Protein AF-A0A2G5S904-F1 (afdb_monomer_lite)

pLDDT: mean 74.51, std 14.97, range [40.59, 90.06]

Radius of gyration: 16.94 Å; chains: 1; bounding box: 62×19×34 Å

Foldseek 3Di:
DPDPPPVVVVVPPPPQLCPQVLVVQCVQQDADPDPGGFFDPPCVVVSVVQCPPVSHHDPVRNPSVHTHDQDPVSVCVVPPPFDDDNSHTD

Secondary structure (DSSP, 8-state):
--SSSGGGSSSGGGSSTHHHHHHHHHHHS--TT-SS--B-TTTHHHHHHHHHTTT---GGG--HHHHB--SHHHHHHHSTT--EETTEE-

Sequence (90 aa):
MRITIILVLHSCLWHTHAKTLNKYMNMFCKYGAETTPCTVENYSAQKASCCAKNGNCAYSDFPTKSVCCFTDECLKRCYPGKLLKNGQVY

Organism: NCBI:txid1611254

Structure (mmCIF, N/CA/C/O backbone):
data_AF-A0A2G5S904-F1
#
_entry.id   AF-A0A2G5S904-F1
#
loop_
_atom_site.group_PDB
_atom_site.id
_atom_site.type_symbol
_atom_site.label_atom_id
_atom_site.label_alt_id
_atom_site.label_comp_id
_atom_site.label_asym_id
_atom_site.label_entity_id
_atom_site.label_seq_id
_atom_site.pdbx_PDB_ins_code
_atom_site.Cartn_x
_atom_site.Cartn_y
_atom_site.Cartn_z
_atom_site.occupancy
_atom_site.B_iso_or_equiv
_atom_site.auth_seq_id
_atom_site.auth_comp_id
_atom_site.auth_asym_id
_atom_site.auth_atom_id
_atom_site.pdbx_PDB_model_num
ATOM 1 N N . MET A 1 1 ? 47.216 -1.853 -3.290 1.00 45.72 1 MET A N 1
ATOM 2 C CA . MET A 1 1 ? 45.975 -1.299 -2.696 1.00 45.72 1 MET A CA 1
ATOM 3 C C . MET A 1 1 ? 45.285 -0.348 -3.680 1.00 45.72 1 MET A C 1
ATOM 5 O O . MET A 1 1 ? 45.409 0.856 -3.532 1.00 45.72 1 MET A O 1
ATOM 9 N N . ARG A 1 2 ? 44.619 -0.849 -4.733 1.00 48.28 2 ARG A N 1
ATOM 10 C CA . ARG A 1 2 ? 43.860 -0.011 -5.696 1.00 48.28 2 ARG A CA 1
ATOM 11 C C . ARG A 1 2 ? 42.688 -0.770 -6.351 1.00 48.28 2 ARG A C 1
ATOM 13 O O . ARG A 1 2 ? 42.431 -0.600 -7.532 1.00 48.28 2 ARG A O 1
ATOM 20 N N . ILE A 1 3 ? 42.003 -1.646 -5.611 1.00 50.94 3 ILE A N 1
ATOM 21 C CA . ILE A 1 3 ? 40.836 -2.399 -6.135 1.00 50.94 3 ILE A CA 1
ATOM 22 C C . ILE A 1 3 ? 39.542 -2.054 -5.370 1.00 50.94 3 ILE A C 1
ATOM 24 O O . ILE A 1 3 ? 38.443 -2.351 -5.819 1.00 50.94 3 ILE A O 1
ATOM 28 N N . THR A 1 4 ? 39.629 -1.325 -4.256 1.00 46.81 4 THR A N 1
ATOM 29 C CA . THR A 1 4 ? 38.480 -1.081 -3.368 1.00 46.81 4 THR A CA 1
ATOM 30 C C . THR A 1 4 ? 37.554 0.061 -3.812 1.00 46.81 4 THR A C 1
ATOM 32 O O . THR A 1 4 ? 36.453 0.180 -3.290 1.00 46.81 4 THR A O 1
ATOM 35 N N . ILE A 1 5 ? 37.957 0.903 -4.773 1.00 51.03 5 ILE A N 1
ATOM 36 C CA . ILE A 1 5 ? 37.214 2.135 -5.121 1.00 51.03 5 ILE A CA 1
ATOM 37 C C . ILE A 1 5 ? 36.155 1.899 -6.220 1.00 51.03 5 ILE A C 1
ATOM 39 O O . ILE A 1 5 ? 35.164 2.619 -6.286 1.00 51.03 5 ILE A O 1
ATOM 43 N N . ILE A 1 6 ? 36.294 0.857 -7.049 1.00 49.81 6 ILE A N 1
ATOM 44 C CA . ILE A 1 6 ? 35.392 0.629 -8.199 1.00 49.81 6 ILE A CA 1
ATOM 45 C C . ILE A 1 6 ? 34.049 -0.007 -7.773 1.00 49.81 6 ILE A C 1
ATOM 47 O O . ILE A 1 6 ? 33.030 0.174 -8.438 1.00 49.81 6 ILE A O 1
ATOM 51 N N . LEU A 1 7 ? 34.008 -0.690 -6.624 1.00 48.75 7 LEU A N 1
ATOM 52 C CA . LEU A 1 7 ? 32.803 -1.364 -6.117 1.00 48.75 7 LEU A CA 1
ATOM 53 C C . LEU A 1 7 ? 31.771 -0.422 -5.477 1.00 48.75 7 LEU A C 1
ATOM 55 O O . LEU A 1 7 ? 30.605 -0.787 -5.371 1.00 48.75 7 LEU A O 1
ATOM 59 N N . VAL A 1 8 ? 32.164 0.796 -5.091 1.00 47.91 8 VAL A N 1
ATOM 60 C CA . VAL A 1 8 ? 31.264 1.760 -4.424 1.00 47.91 8 VAL A CA 1
ATOM 61 C C . VAL A 1 8 ? 30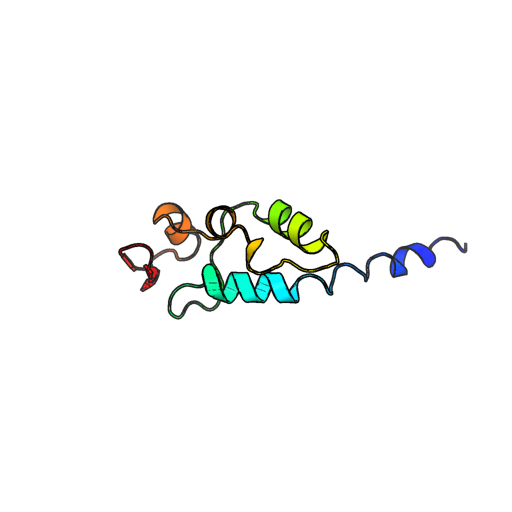.412 2.548 -5.432 1.00 47.91 8 VAL A C 1
ATOM 63 O O . VAL A 1 8 ? 29.379 3.103 -5.076 1.00 47.91 8 VAL A O 1
ATOM 66 N N . LEU A 1 9 ? 30.793 2.562 -6.714 1.00 43.50 9 LEU A N 1
ATOM 67 C CA . LEU A 1 9 ? 30.057 3.270 -7.771 1.00 43.50 9 LEU A CA 1
ATOM 68 C C . LEU A 1 9 ? 28.960 2.425 -8.440 1.00 43.50 9 LEU A C 1
ATOM 70 O O . LEU A 1 9 ? 28.054 2.987 -9.050 1.00 43.50 9 LEU A O 1
ATOM 74 N N . HIS A 1 10 ? 28.984 1.097 -8.293 1.00 43.97 10 HIS A N 1
ATOM 75 C CA . HIS A 1 10 ? 27.953 0.216 -8.864 1.00 43.97 10 HIS A CA 1
ATOM 76 C C . HIS A 1 10 ? 26.712 0.041 -7.977 1.00 43.97 10 HIS A C 1
ATOM 78 O O . HIS A 1 10 ? 25.689 -0.450 -8.447 1.00 43.97 10 HIS A O 1
ATOM 84 N N . SER A 1 11 ? 26.756 0.469 -6.717 1.00 45.84 11 SER A N 1
ATOM 85 C CA . SER A 1 11 ? 25.625 0.358 -5.788 1.00 45.84 11 SER A CA 1
ATOM 86 C C . SER A 1 11 ? 24.649 1.544 -5.848 1.00 45.84 11 SER A C 1
ATOM 88 O O . SER A 1 11 ? 23.580 1.484 -5.241 1.00 45.84 11 SER A O 1
ATOM 90 N N . CYS A 1 12 ? 24.944 2.598 -6.619 1.00 40.59 12 CYS A N 1
ATOM 91 C CA . CYS A 1 12 ? 24.101 3.801 -6.683 1.00 40.59 12 CYS A CA 1
ATOM 92 C C . CYS A 1 12 ? 22.989 3.776 -7.750 1.00 40.59 12 CYS A C 1
ATOM 94 O O . CYS A 1 12 ? 22.133 4.660 -7.745 1.00 40.59 12 CYS A O 1
ATOM 96 N N . LEU A 1 13 ? 22.923 2.771 -8.632 1.00 43.03 13 LEU A N 1
ATOM 97 C CA . LEU A 1 13 ? 21.863 2.688 -9.656 1.00 43.03 13 LEU A CA 1
ATOM 98 C C . LEU A 1 13 ? 20.531 2.104 -9.157 1.00 43.03 13 LEU A C 1
ATOM 100 O O . LEU A 1 13 ? 19.559 2.057 -9.903 1.00 43.03 13 LEU A O 1
ATOM 104 N N . TRP A 1 14 ? 20.428 1.705 -7.888 1.00 46.62 14 TRP A N 1
ATOM 105 C CA . TRP A 1 14 ? 19.191 1.128 -7.338 1.00 46.62 14 TRP A CA 1
ATOM 106 C C . TRP A 1 14 ? 18.259 2.138 -6.657 1.00 46.62 14 TRP A C 1
ATOM 108 O O . TRP A 1 14 ? 17.270 1.738 -6.048 1.00 46.62 14 TRP A O 1
ATOM 118 N N . HIS A 1 15 ? 18.533 3.444 -6.743 1.00 47.47 15 HIS A N 1
ATOM 119 C CA . HIS A 1 15 ? 17.720 4.459 -6.055 1.00 47.47 15 HIS A CA 1
ATOM 120 C C . HIS A 1 15 ? 16.731 5.225 -6.949 1.00 47.47 15 HIS A C 1
ATOM 122 O O . HIS A 1 15 ? 15.870 5.939 -6.436 1.00 47.47 15 HIS A O 1
ATOM 128 N N . THR A 1 16 ? 16.788 5.077 -8.274 1.00 50.06 16 THR A N 1
ATOM 129 C CA . THR A 1 16 ? 15.958 5.876 -9.199 1.00 50.06 16 THR A CA 1
ATOM 130 C C . THR A 1 16 ? 14.709 5.155 -9.716 1.00 50.06 16 THR A C 1
ATOM 132 O O . THR A 1 16 ? 13.778 5.819 -10.170 1.00 50.06 16 THR A O 1
ATOM 135 N N . HIS A 1 17 ? 14.610 3.832 -9.558 1.00 51.84 17 HIS A N 1
ATOM 136 C CA . HIS A 1 17 ? 13.534 3.008 -10.140 1.00 51.84 17 HIS A CA 1
ATOM 137 C C . HIS A 1 17 ? 12.265 2.866 -9.276 1.00 51.84 17 HIS A C 1
ATOM 139 O O . HIS A 1 17 ? 11.2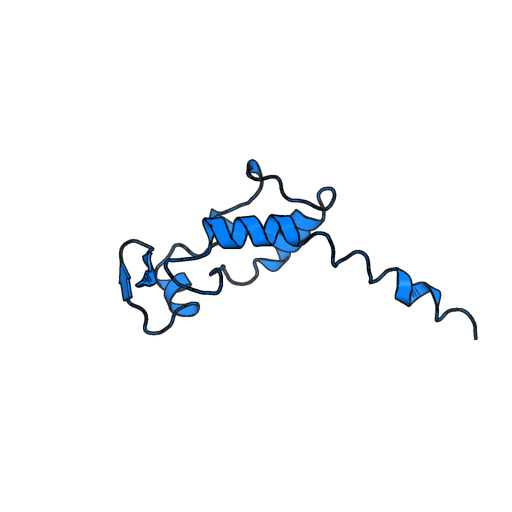64 2.295 -9.699 1.00 51.84 17 HIS A O 1
ATOM 145 N N . ALA A 1 18 ? 12.262 3.432 -8.065 1.00 60.03 18 ALA A N 1
ATOM 146 C CA . ALA A 1 18 ? 11.158 3.290 -7.112 1.00 60.03 18 ALA A CA 1
ATOM 147 C C . ALA A 1 18 ? 10.040 4.345 -7.249 1.00 60.03 18 ALA A C 1
ATOM 149 O O . ALA A 1 18 ? 8.989 4.195 -6.625 1.00 60.03 18 ALA A O 1
ATOM 150 N N . LYS A 1 19 ? 10.229 5.422 -8.030 1.00 68.00 19 LYS A N 1
ATOM 151 C CA . LYS A 1 19 ? 9.280 6.556 -8.048 1.00 68.00 19 LYS A CA 1
ATOM 152 C C . LYS A 1 19 ? 7.904 6.167 -8.596 1.00 68.00 19 LYS A C 1
ATOM 154 O O . LYS A 1 19 ? 6.882 6.510 -8.005 1.00 68.00 19 LYS A O 1
ATOM 159 N N . THR A 1 20 ? 7.877 5.421 -9.695 1.00 74.69 20 THR A N 1
ATOM 160 C CA . THR A 1 20 ? 6.637 5.057 -10.399 1.00 74.69 20 THR A CA 1
ATOM 161 C C . THR A 1 20 ? 5.880 3.953 -9.661 1.00 74.69 20 THR A C 1
ATOM 163 O O . THR A 1 20 ? 4.664 4.036 -9.508 1.00 74.69 20 THR A O 1
ATOM 166 N N . LEU A 1 21 ? 6.605 2.987 -9.084 1.00 77.81 21 LEU A N 1
ATOM 167 C CA . LEU A 1 21 ? 6.024 1.972 -8.206 1.00 77.81 21 LEU A CA 1
ATOM 168 C C . LEU A 1 21 ? 5.404 2.603 -6.953 1.00 77.81 21 LEU A C 1
ATOM 170 O O . LEU A 1 21 ? 4.250 2.322 -6.651 1.00 77.81 21 LEU A O 1
ATOM 174 N N . ASN A 1 22 ? 6.123 3.494 -6.260 1.00 80.50 22 ASN A N 1
ATOM 175 C CA . ASN A 1 22 ? 5.590 4.178 -5.077 1.00 80.50 22 ASN A CA 1
ATOM 176 C C . ASN A 1 22 ? 4.334 4.995 -5.410 1.00 80.50 22 ASN A C 1
ATOM 178 O O . ASN A 1 22 ? 3.396 5.025 -4.616 1.00 80.50 22 ASN A O 1
ATOM 182 N N . LYS A 1 23 ? 4.284 5.626 -6.591 1.00 86.06 23 LYS A N 1
ATOM 183 C CA . LYS A 1 23 ? 3.082 6.319 -7.070 1.00 86.06 23 LYS A CA 1
ATOM 184 C C . LYS A 1 23 ? 1.892 5.362 -7.186 1.00 86.06 23 LYS A C 1
ATOM 186 O O . LYS A 1 23 ? 0.824 5.681 -6.674 1.00 86.06 23 LYS A O 1
ATOM 191 N N . TYR A 1 24 ? 2.064 4.203 -7.822 1.00 86.06 24 TYR A N 1
ATOM 192 C CA . TYR A 1 24 ? 0.980 3.225 -7.975 1.00 86.06 24 TYR A CA 1
ATOM 193 C C . TYR A 1 24 ? 0.601 2.556 -6.658 1.00 86.06 24 TYR A C 1
ATOM 195 O O . TYR A 1 24 ? -0.581 2.398 -6.377 1.00 86.06 24 TYR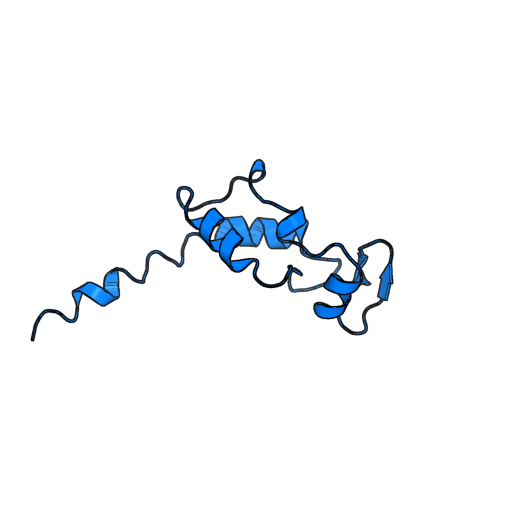 A O 1
ATOM 203 N N . MET A 1 25 ? 1.571 2.271 -5.793 1.00 87.12 25 MET A N 1
ATOM 204 C CA . MET A 1 25 ? 1.296 1.791 -4.442 1.00 87.12 25 MET A CA 1
ATOM 205 C C . MET A 1 25 ? 0.443 2.786 -3.653 1.00 87.12 25 MET A C 1
ATOM 207 O O . MET A 1 25 ? -0.550 2.394 -3.052 1.00 87.12 25 MET A O 1
ATOM 211 N N . ASN A 1 26 ? 0.770 4.077 -3.705 1.00 88.69 26 ASN A N 1
ATOM 212 C CA . ASN A 1 26 ? -0.031 5.107 -3.046 1.00 88.69 26 ASN A CA 1
ATOM 213 C C . ASN A 1 26 ? -1.417 5.300 -3.674 1.00 88.69 26 ASN A C 1
ATOM 215 O O . ASN A 1 26 ? -2.331 5.739 -2.986 1.00 88.69 26 ASN A O 1
ATOM 219 N N . MET A 1 27 ? -1.573 5.002 -4.964 1.00 87.56 27 MET A N 1
ATOM 220 C CA . MET A 1 27 ? -2.844 5.142 -5.674 1.00 87.56 27 MET A CA 1
ATOM 221 C C . MET A 1 27 ? -3.784 3.956 -5.430 1.00 87.56 27 MET A C 1
ATOM 223 O O . MET A 1 27 ? -4.982 4.160 -5.280 1.00 87.56 27 MET A O 1
ATOM 227 N N . PHE A 1 28 ? -3.253 2.732 -5.398 1.00 87.25 28 PHE A N 1
ATOM 228 C CA . PHE A 1 28 ? -4.060 1.508 -5.363 1.00 87.25 28 PHE A CA 1
ATOM 229 C C . PHE A 1 28 ? -4.043 0.775 -4.032 1.00 87.25 28 PHE A C 1
ATOM 231 O O . PHE A 1 28 ? -5.006 0.093 -3.703 1.00 87.25 28 PHE A O 1
ATOM 238 N N . CYS A 1 29 ? -2.937 0.866 -3.298 1.00 88.88 29 CYS A N 1
ATOM 239 C CA . CYS A 1 29 ? -2.745 0.114 -2.066 1.00 88.88 29 CYS A CA 1
ATOM 240 C C . CYS A 1 29 ? -2.937 0.983 -0.811 1.00 88.88 29 CYS A C 1
ATOM 242 O O . CYS A 1 29 ? -2.818 0.467 0.298 1.00 88.88 29 CYS A O 1
ATOM 244 N N . LYS A 1 30 ? -3.169 2.297 -0.948 1.00 89.88 30 LYS A N 1
ATOM 245 C CA . LYS A 1 30 ? -3.413 3.199 0.187 1.00 89.88 30 LYS A CA 1
ATOM 246 C C . LYS A 1 30 ? -4.906 3.316 0.458 1.00 89.88 30 LYS A C 1
ATOM 248 O O . LYS A 1 30 ? -5.677 3.605 -0.452 1.00 89.88 30 LYS A O 1
ATOM 253 N N . TYR A 1 31 ? -5.289 3.141 1.716 1.00 86.81 31 TYR A N 1
ATOM 254 C CA . TYR A 1 31 ? -6.686 3.129 2.134 1.00 86.81 31 TYR A CA 1
ATOM 255 C C . TYR A 1 31 ? -7.030 4.367 2.957 1.00 86.81 31 TYR A C 1
ATOM 257 O O . TYR A 1 31 ? -6.307 4.718 3.884 1.00 86.81 31 TYR A O 1
ATOM 265 N N . GLY A 1 32 ? -8.140 5.030 2.624 1.00 83.31 32 GLY A N 1
ATOM 266 C CA . GLY A 1 32 ? -8.674 6.152 3.401 1.00 83.31 32 GLY A CA 1
ATOM 267 C C . GLY A 1 32 ? -7.639 7.244 3.711 1.00 83.31 32 GLY A C 1
ATOM 268 O O . GLY A 1 32 ? -6.944 7.740 2.820 1.00 83.31 32 GLY A O 1
ATOM 269 N N . ALA A 1 33 ? -7.554 7.611 4.991 1.00 83.88 33 ALA A N 1
ATOM 270 C CA . ALA A 1 33 ? -6.625 8.614 5.515 1.00 83.88 33 ALA A CA 1
ATOM 271 C C . ALA A 1 33 ? -5.263 8.033 5.943 1.00 83.88 33 ALA A C 1
ATOM 273 O O . ALA A 1 33 ? -4.454 8.746 6.536 1.00 83.88 33 ALA A O 1
ATOM 274 N N . GLU A 1 34 ? -4.992 6.759 5.650 1.00 86.62 34 GLU A N 1
ATOM 275 C CA . GLU A 1 34 ? -3.746 6.118 6.058 1.00 86.62 34 GLU A CA 1
ATOM 276 C C . GLU A 1 34 ? -2.543 6.755 5.348 1.00 86.62 34 GLU A C 1
ATOM 278 O O . GLU A 1 34 ? -2.589 7.152 4.174 1.00 86.62 34 GLU A O 1
ATOM 283 N N . THR A 1 35 ? -1.443 6.885 6.088 1.00 83.88 35 THR A N 1
ATOM 284 C CA . THR A 1 35 ? -0.212 7.525 5.603 1.00 83.88 35 THR A CA 1
ATOM 285 C C . THR A 1 35 ? 0.623 6.581 4.747 1.00 83.88 35 THR A C 1
ATOM 287 O O . THR A 1 35 ? 1.378 7.042 3.889 1.00 83.88 35 THR A O 1
ATOM 290 N N . THR A 1 36 ? 0.462 5.268 4.935 1.00 86.94 36 THR A N 1
ATOM 291 C CA . THR A 1 36 ? 1.231 4.229 4.252 1.00 86.94 36 THR A CA 1
ATOM 292 C C . THR A 1 36 ? 0.327 3.270 3.467 1.00 86.94 36 THR A C 1
ATOM 294 O O . THR A 1 36 ? -0.751 2.891 3.937 1.00 86.94 36 THR A O 1
ATOM 297 N N . PRO A 1 37 ? 0.739 2.860 2.252 1.00 90.06 37 PRO A N 1
ATOM 298 C CA . PRO A 1 37 ? 0.046 1.824 1.498 1.00 90.06 37 PRO A CA 1
ATOM 299 C C . PRO A 1 37 ? 0.206 0.445 2.153 1.00 90.06 37 PRO A C 1
ATOM 301 O O . PRO A 1 37 ? 1.285 0.098 2.635 1.00 90.06 37 PRO A O 1
ATOM 304 N N . CYS A 1 38 ? -0.846 -0.368 2.100 1.00 89.62 38 CYS A N 1
ATOM 305 C CA . CYS A 1 38 ? -0.874 -1.725 2.632 1.00 89.62 38 CYS A CA 1
ATOM 306 C C . CYS A 1 38 ? -0.656 -2.766 1.528 1.00 89.62 38 CYS A C 1
ATOM 308 O O . CYS A 1 38 ? -1.396 -2.839 0.543 1.00 89.62 38 CYS A O 1
ATOM 310 N N . THR A 1 39 ? 0.371 -3.596 1.704 1.00 89.94 39 THR A N 1
ATOM 311 C CA . THR A 1 39 ? 0.799 -4.603 0.723 1.00 89.94 39 THR A CA 1
ATOM 312 C C . THR A 1 39 ? 0.888 -5.990 1.326 1.00 89.94 39 THR A C 1
ATOM 314 O O . THR A 1 39 ? 1.049 -6.153 2.539 1.00 89.94 39 THR A O 1
ATOM 317 N N . VAL A 1 40 ? 0.799 -6.998 0.462 1.00 88.00 40 VAL A N 1
ATOM 318 C CA . VAL A 1 40 ? 1.038 -8.389 0.847 1.00 88.00 40 VAL A CA 1
ATOM 319 C C . VAL A 1 40 ? 2.476 -8.580 1.332 1.00 88.00 40 VAL A C 1
ATOM 321 O O . VAL A 1 40 ? 3.386 -7.817 0.987 1.00 88.00 40 VAL A O 1
ATOM 324 N N . GLU A 1 41 ? 2.701 -9.617 2.134 1.00 78.88 41 GLU A N 1
ATOM 325 C CA . GLU A 1 41 ? 4.062 -10.011 2.500 1.00 78.88 41 GLU A CA 1
ATOM 326 C C . GLU A 1 41 ? 4.844 -10.430 1.264 1.00 78.88 41 GLU A C 1
ATOM 328 O O . GLU A 1 41 ? 4.316 -11.084 0.369 1.00 78.88 41 GLU A O 1
ATOM 333 N N . ASN A 1 42 ? 6.121 -10.052 1.226 1.00 70.06 42 ASN A N 1
ATOM 334 C CA . ASN A 1 42 ? 7.046 -10.428 0.160 1.00 70.06 42 ASN A CA 1
ATOM 335 C C . ASN A 1 42 ? 6.712 -9.879 -1.240 1.00 70.06 42 ASN A C 1
ATOM 337 O O . ASN A 1 42 ? 7.126 -10.466 -2.236 1.00 70.06 42 ASN A O 1
ATOM 341 N N . TYR A 1 43 ? 6.100 -8.688 -1.343 1.00 79.69 43 TYR A N 1
ATOM 342 C CA . TYR A 1 43 ? 5.972 -7.994 -2.640 1.00 79.69 43 TYR A CA 1
ATOM 343 C C . TYR A 1 43 ? 7.328 -7.511 -3.229 1.00 79.69 43 TYR A C 1
ATOM 345 O O . TYR A 1 43 ? 7.394 -6.891 -4.296 1.00 79.69 43 TYR A O 1
ATOM 353 N N . SER A 1 44 ? 8.440 -7.755 -2.524 1.00 77.44 44 SER A N 1
ATOM 354 C CA . SER A 1 44 ? 9.799 -7.348 -2.897 1.00 77.44 44 SER A CA 1
ATOM 355 C C . SER A 1 44 ? 10.238 -7.924 -4.245 1.00 77.44 44 SER A C 1
ATOM 357 O O . SER A 1 44 ? 10.906 -7.226 -5.007 1.00 77.44 44 SER A O 1
ATOM 359 N N . ALA A 1 45 ? 9.816 -9.146 -4.581 1.00 76.88 45 ALA A N 1
ATOM 360 C CA . ALA A 1 45 ? 10.079 -9.759 -5.882 1.00 76.88 45 ALA A CA 1
ATOM 361 C C . ALA A 1 45 ? 9.377 -8.999 -7.022 1.00 76.88 45 ALA A C 1
ATOM 363 O O . ALA A 1 45 ? 9.968 -8.737 -8.068 1.00 76.88 45 ALA A O 1
ATOM 364 N N . GLN A 1 46 ? 8.138 -8.562 -6.796 1.00 76.31 46 GLN A N 1
ATOM 365 C CA . GLN A 1 46 ? 7.348 -7.771 -7.738 1.00 76.31 46 GLN A CA 1
ATOM 366 C C . GLN A 1 46 ? 7.936 -6.367 -7.876 1.00 76.31 46 GLN A C 1
ATOM 368 O O . GLN A 1 46 ? 8.039 -5.849 -8.985 1.00 76.31 46 GLN A O 1
ATOM 373 N N . LYS A 1 47 ? 8.412 -5.779 -6.772 1.00 73.81 47 LYS A N 1
ATOM 374 C CA . LYS A 1 47 ? 9.176 -4.525 -6.782 1.00 73.81 47 LYS A CA 1
ATOM 375 C C . LYS A 1 47 ? 10.459 -4.651 -7.607 1.00 73.81 47 LYS A C 1
ATOM 377 O O . LYS A 1 47 ? 10.720 -3.789 -8.439 1.00 73.81 47 LYS A O 1
ATOM 382 N N . ALA A 1 48 ? 11.232 -5.721 -7.427 1.00 76.62 48 ALA A N 1
ATOM 383 C CA . ALA A 1 48 ? 12.449 -5.965 -8.201 1.00 76.62 48 ALA A CA 1
ATOM 384 C C . ALA A 1 48 ? 12.145 -6.165 -9.695 1.00 76.62 48 ALA A C 1
ATOM 386 O O . ALA A 1 48 ? 12.767 -5.522 -10.538 1.00 76.62 48 ALA A O 1
ATOM 387 N N . SER A 1 49 ? 11.134 -6.977 -10.023 1.00 76.12 49 SER A N 1
ATOM 388 C CA . SER A 1 49 ? 10.688 -7.194 -11.404 1.00 76.12 49 SER A CA 1
ATOM 389 C C . SER A 1 49 ? 10.190 -5.906 -12.064 1.00 76.12 49 SER A C 1
ATOM 391 O O . SER A 1 49 ? 10.436 -5.686 -13.247 1.00 76.12 49 SER A O 1
ATOM 393 N N . CYS A 1 50 ? 9.503 -5.055 -11.305 1.00 72.94 50 CYS A N 1
ATOM 394 C CA . CYS A 1 50 ? 9.027 -3.755 -11.756 1.00 72.94 50 CYS A CA 1
ATOM 395 C C . CYS A 1 50 ? 10.184 -2.801 -12.079 1.00 72.94 50 CYS A C 1
ATOM 397 O O . CYS A 1 50 ? 10.203 -2.159 -13.126 1.00 72.94 50 CYS A O 1
ATOM 399 N N . CYS A 1 51 ? 11.181 -2.741 -11.196 1.00 71.31 51 CYS A N 1
ATOM 400 C CA . CYS A 1 51 ? 12.362 -1.904 -11.377 1.00 71.31 51 CYS A CA 1
ATOM 401 C C . CYS A 1 51 ? 13.291 -2.413 -12.494 1.00 71.31 51 CYS A C 1
ATOM 403 O O . CYS A 1 51 ? 14.025 -1.618 -13.073 1.00 71.31 51 CYS A O 1
ATOM 405 N N . ALA A 1 52 ? 13.263 -3.710 -12.817 1.00 74.69 52 ALA A N 1
ATOM 406 C CA . ALA A 1 52 ? 14.110 -4.301 -13.853 1.00 74.69 52 ALA A CA 1
ATOM 407 C C . ALA A 1 52 ? 13.681 -3.930 -15.288 1.00 74.69 52 ALA A C 1
ATOM 409 O O . ALA A 1 52 ? 14.512 -3.929 -16.194 1.00 74.69 52 ALA A O 1
ATOM 410 N N . LYS A 1 53 ? 12.406 -3.581 -15.519 1.00 67.88 53 LYS A N 1
ATOM 411 C CA . LYS A 1 53 ? 11.902 -3.194 -16.848 1.00 67.88 53 LYS A CA 1
ATOM 412 C C . LYS A 1 53 ? 12.223 -1.730 -17.165 1.00 67.88 53 LYS A C 1
ATOM 414 O O . LYS A 1 53 ? 11.414 -0.846 -16.903 1.00 67.88 53 LYS A O 1
ATOM 419 N N . ASN A 1 54 ? 13.407 -1.452 -17.717 1.00 64.69 54 ASN A N 1
ATOM 420 C CA . ASN A 1 54 ? 13.846 -0.088 -18.078 1.00 64.69 54 ASN A CA 1
ATOM 421 C C . ASN A 1 54 ? 13.693 0.932 -16.937 1.00 64.69 54 ASN A C 1
ATOM 423 O O . ASN A 1 54 ? 13.543 2.135 -17.160 1.00 64.69 54 ASN A O 1
ATOM 427 N N . GLY A 1 55 ? 13.707 0.445 -15.698 1.00 62.31 55 GLY A N 1
ATOM 428 C CA . GLY A 1 55 ? 13.620 1.291 -14.537 1.00 62.31 55 GLY A CA 1
ATOM 429 C C . GLY A 1 55 ? 12.247 1.806 -14.134 1.00 62.31 55 GLY A C 1
ATOM 430 O O . GLY A 1 55 ? 12.198 2.694 -13.283 1.00 62.31 55 GLY A O 1
ATOM 431 N N . ASN A 1 56 ? 11.162 1.306 -14.732 1.00 63.84 56 ASN A N 1
ATOM 432 C CA . ASN A 1 56 ? 9.796 1.738 -14.451 1.00 63.84 56 ASN A CA 1
ATOM 433 C C . ASN A 1 56 ? 8.783 0.597 -14.630 1.00 63.84 56 ASN A C 1
ATOM 435 O O . ASN A 1 56 ? 8.894 -0.205 -15.551 1.00 63.84 56 ASN A O 1
ATOM 439 N N . CYS A 1 57 ? 7.708 0.610 -13.836 1.00 72.81 57 CYS A N 1
ATOM 440 C CA . CYS A 1 57 ? 6.481 -0.091 -14.216 1.00 72.81 57 CYS A CA 1
ATOM 441 C C . CYS A 1 57 ? 5.606 0.806 -15.077 1.00 72.81 57 CYS A C 1
ATOM 443 O O . CYS A 1 57 ? 5.355 1.957 -14.713 1.00 72.81 57 CYS A O 1
ATOM 445 N N . ALA A 1 58 ? 5.056 0.246 -16.150 1.00 74.94 58 ALA A N 1
ATOM 446 C CA . ALA A 1 58 ? 3.859 0.798 -16.758 1.00 74.94 58 ALA A CA 1
ATOM 447 C C . ALA A 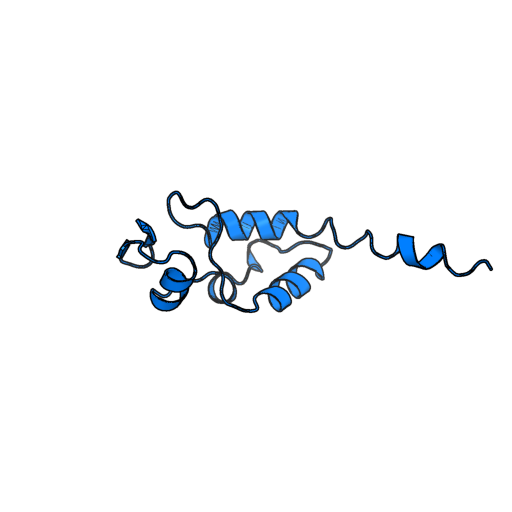1 58 ? 2.665 0.629 -15.804 1.00 74.94 58 ALA A C 1
ATOM 449 O O . ALA A 1 58 ? 2.603 -0.325 -15.029 1.00 74.94 58 ALA A O 1
ATOM 450 N N . TYR A 1 59 ? 1.694 1.538 -15.889 1.00 73.19 59 TYR A N 1
ATOM 451 C CA . TYR A 1 59 ? 0.444 1.455 -15.127 1.00 73.19 59 TYR A CA 1
ATOM 452 C C . TYR A 1 59 ? -0.296 0.133 -15.381 1.00 73.19 59 TYR A C 1
ATOM 454 O O . TYR A 1 59 ? -0.778 -0.493 -14.443 1.00 73.19 59 TYR A O 1
ATOM 462 N N . SER A 1 60 ? -0.330 -0.311 -16.643 1.00 77.44 60 SER A N 1
ATOM 463 C CA . SER A 1 60 ? -0.934 -1.580 -17.074 1.00 77.44 60 SER A CA 1
ATOM 464 C C . SER A 1 60 ? -0.249 -2.814 -16.493 1.00 77.44 60 SER A C 1
ATOM 466 O O . SER A 1 60 ? -0.880 -3.856 -16.352 1.00 77.44 60 SER A O 1
ATOM 468 N N . ASP A 1 61 ? 1.035 -2.691 -16.165 1.00 75.69 61 ASP A N 1
ATOM 469 C CA . ASP A 1 61 ? 1.873 -3.797 -15.712 1.00 75.69 61 ASP A CA 1
ATOM 470 C C . ASP A 1 61 ? 1.904 -3.897 -14.185 1.00 75.69 61 ASP A C 1
ATOM 472 O O . ASP A 1 61 ? 2.471 -4.850 -13.652 1.00 75.69 61 ASP A O 1
ATOM 476 N N . PHE A 1 62 ? 1.327 -2.926 -13.466 1.00 80.94 62 PHE A N 1
ATOM 477 C CA . PHE A 1 62 ? 1.297 -2.955 -12.010 1.00 80.94 62 PHE A CA 1
ATOM 478 C C . PHE A 1 62 ? 0.325 -4.046 -11.539 1.00 80.94 62 PHE A C 1
ATOM 480 O O . PHE A 1 62 ? -0.886 -3.934 -11.755 1.00 80.94 62 PHE A O 1
ATOM 487 N N . PRO A 1 63 ? 0.811 -5.113 -10.878 1.00 80.75 63 PRO A N 1
ATOM 488 C CA . PRO A 1 63 ? -0.029 -6.250 -10.561 1.00 80.75 63 PRO A CA 1
ATOM 489 C C . PRO A 1 63 ? -0.753 -5.987 -9.236 1.00 80.75 63 PRO A C 1
ATOM 491 O O . PRO A 1 63 ? -0.443 -6.558 -8.194 1.00 80.75 63 PRO A O 1
ATOM 494 N N . THR A 1 64 ? -1.742 -5.092 -9.282 1.00 82.88 64 THR A N 1
ATOM 495 C CA . THR A 1 64 ? -2.489 -4.588 -8.122 1.00 82.88 64 THR A CA 1
ATOM 496 C C . THR A 1 64 ? -2.935 -5.705 -7.184 1.00 82.88 64 THR A C 1
ATOM 498 O O . THR A 1 64 ? -2.658 -5.647 -5.991 1.00 82.88 64 THR A O 1
ATOM 501 N N . LYS A 1 65 ? -3.555 -6.761 -7.729 1.00 81.75 65 LYS A N 1
ATOM 502 C CA . LYS A 1 65 ? -4.098 -7.892 -6.957 1.00 81.75 65 LYS A CA 1
ATOM 503 C C . LYS A 1 65 ? -3.040 -8.732 -6.235 1.00 81.75 65 LYS A C 1
ATOM 505 O O . LYS A 1 65 ? -3.390 -9.415 -5.283 1.00 81.75 65 LYS A O 1
ATOM 510 N N . SER A 1 66 ? -1.788 -8.718 -6.692 1.00 82.50 66 SER A N 1
ATOM 511 C CA . SER A 1 66 ? -0.698 -9.474 -6.063 1.00 82.50 66 SER A CA 1
ATOM 512 C C . SER A 1 66 ? 0.227 -8.609 -5.213 1.00 82.50 66 SER A C 1
ATOM 514 O O . SER A 1 66 ? 1.092 -9.154 -4.538 1.00 82.50 66 SER A O 1
ATOM 516 N N . VAL A 1 67 ? 0.070 -7.282 -5.245 1.00 86.38 67 VAL A N 1
ATOM 517 C CA . VAL A 1 67 ? 0.893 -6.344 -4.468 1.00 86.38 67 VAL A CA 1
ATOM 518 C C . VAL A 1 67 ? 0.093 -5.731 -3.327 1.00 86.38 67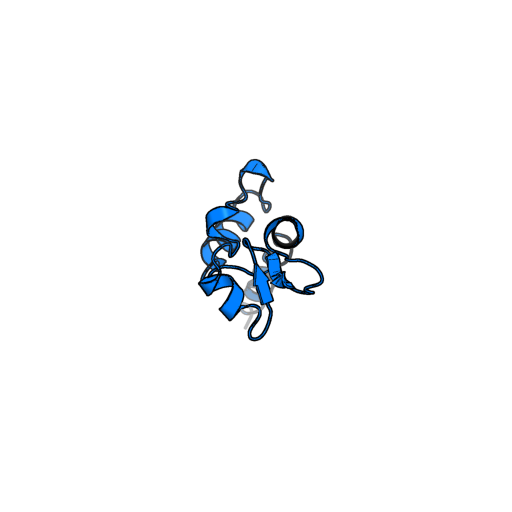 VAL A C 1
ATOM 520 O O . VAL A 1 67 ? 0.574 -5.715 -2.197 1.00 86.38 67 VAL A O 1
ATOM 523 N N . CYS A 1 68 ? -1.118 -5.240 -3.586 1.00 89.00 68 CYS A N 1
ATOM 524 C CA . CYS A 1 68 ? -1.942 -4.597 -2.568 1.00 89.00 68 CYS A CA 1
ATOM 525 C C . CYS A 1 68 ? -2.749 -5.625 -1.761 1.00 89.00 68 CYS A C 1
ATOM 527 O O . CYS A 1 68 ? -3.234 -6.620 -2.300 1.00 89.00 68 CYS A O 1
ATOM 529 N N . CYS A 1 69 ? -2.954 -5.353 -0.473 1.00 89.50 69 CYS A N 1
ATOM 530 C CA . CYS A 1 69 ? -3.905 -6.105 0.345 1.00 89.50 69 CYS A CA 1
ATOM 531 C C . CYS A 1 69 ? -5.340 -5.692 0.013 1.00 89.50 69 CYS A C 1
ATOM 533 O O . CYS A 1 69 ? -5.622 -4.502 0.051 1.00 89.50 69 CYS A O 1
ATOM 535 N N . PHE A 1 70 ? -6.247 -6.647 -0.214 1.00 85.50 70 PHE A N 1
ATOM 536 C CA . PHE A 1 70 ? -7.693 -6.390 -0.383 1.00 85.50 70 PHE A CA 1
ATOM 537 C C . PHE A 1 70 ? -8.581 -7.212 0.554 1.00 85.50 70 PHE A C 1
ATOM 539 O O . PHE A 1 70 ? -9.781 -6.969 0.635 1.00 85.50 70 PHE A O 1
ATOM 546 N N . THR A 1 71 ? -8.015 -8.209 1.234 1.00 86.56 71 THR A N 1
ATOM 547 C CA . THR A 1 71 ? -8.753 -9.053 2.173 1.00 86.56 71 THR A CA 1
ATOM 548 C C . THR A 1 71 ? -8.694 -8.460 3.571 1.00 86.56 71 THR A C 1
ATOM 550 O O . THR A 1 71 ? -7.679 -7.876 3.961 1.00 86.56 71 THR A O 1
ATOM 553 N N . ASP A 1 72 ? -9.756 -8.661 4.350 1.00 86.50 72 ASP A N 1
ATOM 554 C CA . ASP A 1 72 ? -9.824 -8.184 5.734 1.00 86.50 72 ASP A CA 1
ATOM 555 C C . ASP A 1 72 ? -8.656 -8.701 6.580 1.00 86.50 72 ASP A C 1
ATOM 557 O O . ASP A 1 72 ? -8.115 -7.971 7.402 1.00 86.50 72 ASP A O 1
ATOM 561 N N . GLU A 1 73 ? -8.221 -9.942 6.365 1.00 87.75 73 GLU A N 1
ATOM 562 C CA . GLU A 1 73 ? -7.060 -10.517 7.051 1.00 87.75 73 GLU A CA 1
ATOM 563 C C . GLU A 1 73 ? -5.767 -9.742 6.747 1.00 87.75 73 GLU A C 1
ATOM 565 O O . GLU A 1 73 ? -5.036 -9.353 7.658 1.00 87.75 73 GLU A O 1
ATOM 570 N N . CYS A 1 74 ? -5.516 -9.445 5.469 1.00 88.25 74 CYS A N 1
ATOM 571 C CA . CYS A 1 74 ? -4.328 -8.710 5.037 1.00 88.25 74 CYS A CA 1
ATOM 572 C C . CYS A 1 74 ? -4.359 -7.264 5.551 1.00 88.25 74 CYS A C 1
ATOM 574 O O . CYS A 1 74 ? -3.350 -6.748 6.031 1.00 88.25 74 CYS A O 1
ATOM 576 N N . LEU A 1 75 ? -5.536 -6.631 5.515 1.00 88.25 75 LEU A N 1
ATOM 577 C CA . LEU A 1 75 ? -5.749 -5.275 6.015 1.00 88.25 75 LEU A CA 1
ATOM 578 C C . LEU A 1 75 ? -5.618 -5.186 7.544 1.00 88.25 75 LEU A C 1
ATOM 580 O O . LEU A 1 75 ? -5.018 -4.230 8.027 1.00 88.25 75 LEU A O 1
ATOM 584 N N . LYS A 1 76 ? -6.083 -6.186 8.311 1.00 89.94 76 LYS A N 1
ATOM 585 C CA . LYS A 1 76 ? -5.917 -6.237 9.781 1.00 89.94 76 LYS A CA 1
ATOM 586 C C . LYS A 1 76 ? -4.452 -6.220 10.202 1.00 89.94 76 LYS A C 1
ATOM 588 O O . LYS A 1 76 ? -4.132 -5.664 11.248 1.00 89.94 76 LYS A O 1
ATOM 593 N N . ARG A 1 77 ? -3.568 -6.811 9.395 1.00 89.06 77 ARG A N 1
ATOM 594 C CA . ARG A 1 77 ? -2.121 -6.814 9.647 1.00 89.06 77 ARG A CA 1
ATOM 595 C C . ARG A 1 77 ? -1.499 -5.433 9.449 1.00 89.06 77 ARG A C 1
ATOM 597 O O . ARG A 1 77 ? -0.628 -5.046 10.218 1.00 89.06 77 ARG A O 1
ATOM 604 N N . CYS A 1 78 ? -1.946 -4.692 8.439 1.00 88.38 78 CYS A N 1
ATOM 605 C CA . CYS A 1 78 ? -1.469 -3.330 8.196 1.00 88.38 78 CYS A CA 1
ATOM 606 C C . CYS A 1 78 ? -2.062 -2.313 9.172 1.00 88.38 78 CYS A C 1
ATOM 608 O O . CYS A 1 78 ? -1.384 -1.367 9.562 1.00 88.38 78 CYS A O 1
ATOM 610 N N . TYR A 1 79 ? -3.327 -2.505 9.542 1.00 88.69 79 TYR A N 1
ATOM 611 C CA . TYR A 1 79 ? -4.127 -1.528 10.268 1.00 88.69 79 TYR A CA 1
ATOM 612 C C . TYR A 1 79 ? -4.809 -2.180 11.485 1.00 88.69 79 TYR A C 1
ATOM 614 O O . TYR A 1 79 ? -6.039 -2.295 11.533 1.00 88.69 79 TYR A O 1
ATOM 622 N N . PRO A 1 80 ? -4.032 -2.658 12.475 1.00 87.69 80 PRO A N 1
ATOM 623 C CA . PRO A 1 80 ? -4.586 -3.324 13.646 1.00 87.69 80 PRO A CA 1
ATOM 624 C C . PRO A 1 80 ? -5.471 -2.364 14.450 1.00 87.69 80 PRO A C 1
ATOM 626 O O . PRO A 1 80 ? -5.109 -1.216 14.700 1.00 87.69 80 PRO A O 1
ATOM 629 N N . GLY A 1 81 ? -6.650 -2.840 14.854 1.00 86.31 81 GLY A N 1
ATOM 630 C CA . GLY A 1 81 ? -7.619 -2.054 15.628 1.00 86.31 81 GLY A CA 1
ATOM 631 C C . GLY A 1 81 ? -8.481 -1.087 14.808 1.00 86.31 81 GLY A C 1
ATOM 632 O O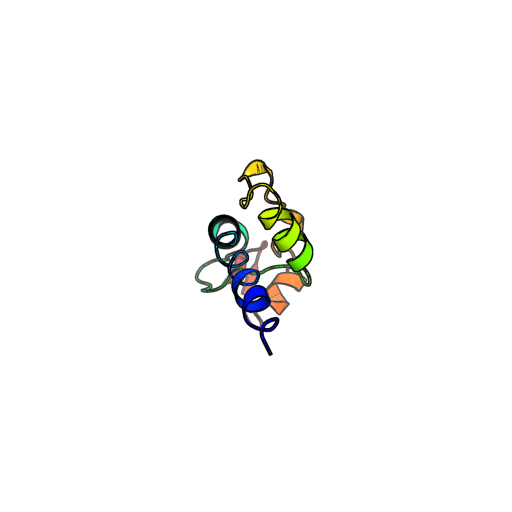 . GLY A 1 81 ? -9.351 -0.436 15.382 1.00 86.31 81 GLY A O 1
ATOM 633 N N . LYS A 1 82 ? -8.289 -1.006 13.485 1.00 87.69 82 LYS A N 1
ATOM 634 C CA . LYS A 1 82 ? -9.168 -0.242 12.592 1.00 87.69 82 LYS A CA 1
ATOM 635 C C . LYS A 1 82 ? -10.422 -1.024 12.220 1.00 87.69 82 LYS A C 1
ATOM 637 O O . LYS A 1 82 ? -10.424 -2.257 12.169 1.00 87.69 82 LYS A O 1
ATOM 642 N N . LEU A 1 83 ? -11.489 -0.288 11.920 1.00 86.69 83 LEU A N 1
ATOM 643 C CA . LEU A 1 83 ? -12.718 -0.869 11.395 1.00 86.69 83 LEU A CA 1
ATOM 644 C C . LEU A 1 83 ? -12.538 -1.143 9.904 1.00 86.69 83 LEU A C 1
ATOM 646 O O . LEU A 1 83 ? -12.270 -0.237 9.117 1.00 86.69 83 LEU A O 1
ATOM 650 N N . LEU A 1 84 ? -12.700 -2.408 9.525 1.00 84.94 84 LEU A N 1
ATOM 651 C CA . LEU A 1 84 ? -12.677 -2.837 8.133 1.00 84.94 84 LEU A CA 1
ATOM 652 C C . LEU A 1 84 ? -14.101 -3.116 7.671 1.00 84.94 84 LEU A C 1
ATOM 654 O O . LEU A 1 84 ? -14.816 -3.896 8.301 1.00 84.94 84 LEU A O 1
ATOM 658 N N . LYS A 1 85 ? -14.527 -2.477 6.583 1.00 78.56 85 LYS A N 1
ATOM 659 C CA . LYS A 1 85 ? -15.849 -2.714 5.992 1.00 78.56 85 LYS A CA 1
ATOM 660 C C . LYS A 1 85 ? -15.744 -2.669 4.475 1.00 78.56 85 LYS A C 1
ATOM 662 O O . LYS A 1 85 ? -15.287 -1.676 3.923 1.00 78.56 85 LYS A O 1
ATOM 667 N N . ASN A 1 86 ? -16.163 -3.745 3.807 1.00 72.81 86 ASN A N 1
ATOM 668 C CA . ASN A 1 86 ? -16.139 -3.883 2.344 1.00 72.81 86 ASN A CA 1
ATOM 669 C C . ASN A 1 86 ? -14.773 -3.549 1.702 1.00 72.81 86 ASN A C 1
ATOM 671 O O . ASN A 1 86 ? -14.720 -2.868 0.679 1.00 72.81 86 ASN A O 1
ATOM 675 N N . GLY A 1 87 ? -13.662 -3.985 2.310 1.00 67.38 87 GLY A N 1
ATOM 676 C CA . GLY A 1 87 ? -12.315 -3.691 1.802 1.00 67.38 87 GLY A CA 1
ATOM 677 C C . GLY A 1 87 ? -11.876 -2.231 1.975 1.00 67.38 87 GLY A C 1
ATOM 678 O O . GLY A 1 87 ? -10.922 -1.804 1.334 1.00 67.38 87 GLY A O 1
ATOM 679 N N . GLN A 1 88 ? -12.562 -1.454 2.817 1.00 73.38 88 GLN A N 1
ATOM 680 C CA . GLN A 1 88 ? -12.173 -0.100 3.211 1.00 73.38 88 GLN A CA 1
ATOM 681 C C . GLN A 1 88 ? -11.730 -0.070 4.676 1.00 73.38 88 GLN A C 1
ATOM 683 O O . GLN A 1 88 ? -12.204 -0.865 5.489 1.00 73.38 88 GLN A O 1
ATOM 688 N N . VAL A 1 89 ? -10.832 0.865 4.994 1.00 80.44 89 VAL A N 1
ATOM 689 C CA . VAL A 1 89 ? -10.267 1.094 6.332 1.00 80.44 89 VAL A CA 1
ATOM 690 C C . VAL A 1 89 ? -10.816 2.420 6.862 1.00 80.44 89 VAL A C 1
ATOM 692 O O . VAL A 1 89 ? -10.700 3.434 6.167 1.00 80.44 89 VAL A O 1
ATOM 695 N N . TYR A 1 90 ? -11.409 2.397 8.060 1.00 76.19 90 TYR A N 1
ATOM 696 C CA . TYR A 1 90 ? -12.008 3.547 8.755 1.00 76.19 90 TYR A CA 1
ATOM 697 C C . TYR A 1 90 ? -11.263 3.845 10.061 1.00 76.19 90 TYR A C 1
ATOM 699 O O . TYR A 1 90 ? -11.039 2.892 10.846 1.00 76.19 90 TYR A O 1
#